Protein AF-A0A2S6B4Q8-F1 (afdb_monomer_lite)

Structure (mmCIF, N/CA/C/O backbone):
data_AF-A0A2S6B4Q8-F1
#
_entry.id   AF-A0A2S6B4Q8-F1
#
loop_
_atom_site.group_PDB
_atom_site.id
_atom_site.type_symbol
_atom_site.label_atom_id
_atom_site.label_alt_id
_atom_site.label_comp_id
_atom_site.label_asym_id
_atom_site.label_entity_id
_atom_site.label_seq_id
_atom_site.pdbx_PDB_ins_code
_atom_site.Cartn_x
_atom_site.Cartn_y
_atom_site.Cartn_z
_atom_site.occupancy
_atom_site.B_iso_or_equiv
_atom_site.auth_seq_id
_atom_site.auth_comp_id
_atom_site.auth_asym_id
_atom_site.auth_atom_id
_atom_site.pdbx_PDB_model_num
ATOM 1 N N . MET A 1 1 ? 14.728 4.605 -24.046 1.00 67.25 1 MET A N 1
ATOM 2 C CA . MET A 1 1 ? 14.467 5.288 -22.755 1.00 67.25 1 MET A CA 1
ATOM 3 C C . MET A 1 1 ? 12.986 5.602 -22.559 1.00 67.25 1 MET A C 1
ATOM 5 O O . MET A 1 1 ? 12.469 5.309 -21.492 1.00 67.25 1 MET A O 1
ATOM 9 N N . GLU A 1 2 ? 12.279 6.115 -23.570 1.00 79.50 2 GLU A N 1
ATOM 10 C CA . GLU A 1 2 ? 10.839 6.446 -23.481 1.00 79.50 2 GLU A CA 1
ATOM 11 C C . GLU A 1 2 ? 9.945 5.257 -23.095 1.00 79.50 2 GLU A C 1
ATOM 13 O O . GLU A 1 2 ? 9.079 5.376 -22.235 1.00 79.50 2 GLU A O 1
ATOM 18 N N . GLN A 1 3 ? 10.209 4.077 -23.658 1.00 79.56 3 GLN A N 1
ATOM 19 C CA . GLN A 1 3 ? 9.449 2.857 -23.364 1.00 79.56 3 GLN A CA 1
ATOM 20 C C . GLN A 1 3 ? 9.603 2.396 -21.903 1.00 79.56 3 GLN A C 1
ATOM 22 O O . GLN A 1 3 ? 8.645 1.936 -21.289 1.00 79.56 3 GLN A O 1
ATOM 27 N N . LEU A 1 4 ? 10.794 2.584 -21.325 1.00 85.38 4 LEU A N 1
ATOM 28 C CA . LEU A 1 4 ? 11.071 2.290 -19.918 1.00 85.38 4 LEU A CA 1
ATOM 29 C C . LEU A 1 4 ? 10.336 3.274 -18.998 1.00 85.38 4 LEU A C 1
ATOM 31 O O . LEU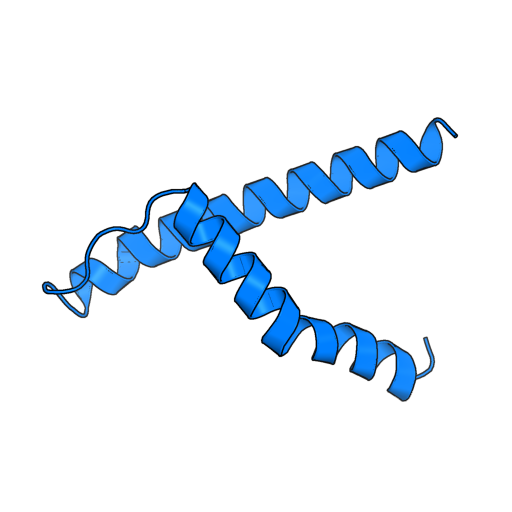 A 1 4 ? 9.749 2.858 -18.004 1.00 85.38 4 LEU A O 1
ATOM 35 N N . ALA A 1 5 ? 10.328 4.564 -19.347 1.00 82.12 5 ALA A N 1
ATOM 36 C CA . ALA A 1 5 ? 9.605 5.586 -18.594 1.00 82.12 5 ALA A CA 1
ATOM 37 C C . ALA A 1 5 ? 8.085 5.348 -18.613 1.00 82.12 5 ALA A C 1
ATOM 39 O O . ALA A 1 5 ? 7.439 5.453 -17.573 1.00 82.12 5 ALA A O 1
ATOM 40 N N . LEU A 1 6 ? 7.526 4.958 -19.764 1.00 87.88 6 LEU A N 1
ATOM 41 C CA . LEU A 1 6 ? 6.121 4.556 -19.886 1.00 87.88 6 LEU A CA 1
ATOM 42 C C . LEU A 1 6 ? 5.809 3.327 -19.029 1.00 87.88 6 LEU A C 1
ATOM 44 O O . LEU A 1 6 ? 4.831 3.336 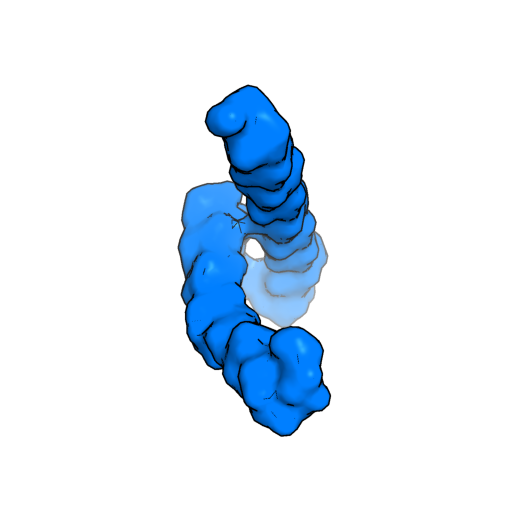-18.285 1.00 87.88 6 LEU A O 1
ATOM 48 N N . TYR A 1 7 ? 6.658 2.300 -19.087 1.00 81.94 7 TYR A N 1
ATOM 49 C CA . TYR A 1 7 ? 6.494 1.093 -18.278 1.00 81.94 7 TYR A CA 1
ATOM 50 C C . TYR A 1 7 ? 6.511 1.402 -16.773 1.00 81.94 7 TYR A C 1
ATOM 52 O O . TYR A 1 7 ? 5.599 1.005 -16.048 1.00 81.94 7 TYR A O 1
ATOM 60 N N . LEU A 1 8 ? 7.499 2.175 -16.311 1.00 87.69 8 LEU A N 1
ATOM 61 C CA . LEU A 1 8 ? 7.598 2.634 -14.922 1.00 87.69 8 LEU A CA 1
ATOM 62 C C . LEU A 1 8 ? 6.404 3.502 -14.515 1.00 87.69 8 LEU A C 1
ATOM 64 O O . LEU A 1 8 ? 5.911 3.367 -13.399 1.00 87.69 8 LEU A O 1
ATOM 68 N N . GLY A 1 9 ? 5.923 4.362 -15.414 1.00 88.88 9 GLY A N 1
ATOM 69 C CA . GLY A 1 9 ? 4.750 5.200 -15.183 1.00 88.88 9 GLY A CA 1
ATOM 70 C C . GLY A 1 9 ? 3.487 4.371 -14.963 1.00 88.88 9 GLY A C 1
ATOM 71 O O . GLY A 1 9 ? 2.798 4.557 -13.962 1.00 88.88 9 GLY A O 1
ATOM 72 N N . VAL A 1 10 ? 3.213 3.408 -15.847 1.00 91.69 10 VAL A N 1
ATOM 73 C CA . VAL A 1 10 ? 2.065 2.496 -15.711 1.00 91.69 10 VAL A CA 1
ATOM 74 C C . VAL A 1 10 ? 2.182 1.666 -14.436 1.00 91.69 10 VAL A C 1
ATOM 76 O O . VAL A 1 10 ? 1.212 1.538 -13.689 1.00 91.69 10 VAL A O 1
ATOM 79 N N . TRP A 1 11 ? 3.376 1.146 -14.155 1.00 87.88 11 TRP A N 1
ATOM 80 C CA . TRP A 1 11 ? 3.635 0.376 -12.947 1.00 87.88 11 TRP A CA 1
ATOM 81 C C . TRP A 1 11 ? 3.385 1.203 -11.677 1.00 87.88 11 TRP A C 1
ATOM 83 O O . TRP A 1 11 ? 2.650 0.767 -10.791 1.00 87.88 11 TRP A O 1
ATOM 93 N N . ALA A 1 12 ? 3.911 2.429 -11.617 1.00 85.31 12 ALA A N 1
ATOM 94 C CA . ALA A 1 12 ? 3.714 3.336 -10.491 1.00 85.31 12 ALA A CA 1
ATOM 95 C C . ALA A 1 12 ? 2.232 3.680 -10.287 1.00 85.31 12 ALA A C 1
ATOM 97 O O . ALA A 1 12 ? 1.739 3.640 -9.159 1.00 85.31 12 ALA A O 1
ATOM 98 N N . VAL A 1 13 ? 1.496 3.952 -11.368 1.00 91.75 13 VAL A N 1
ATOM 99 C CA . VAL A 1 13 ? 0.045 4.184 -11.307 1.00 91.75 13 VAL A CA 1
ATOM 100 C C . VAL A 1 13 ? -0.684 2.950 -10.768 1.00 91.75 13 VAL A C 1
ATOM 102 O O . VAL A 1 13 ? -1.543 3.085 -9.897 1.00 91.75 13 VAL A O 1
ATOM 105 N N . GLY A 1 14 ? -0.304 1.748 -11.207 1.00 87.94 14 GLY A N 1
ATOM 106 C CA . GLY A 1 14 ? -0.848 0.493 -10.683 1.00 87.94 14 GLY A CA 1
ATOM 107 C C . GLY A 1 14 ? -0.633 0.336 -9.174 1.00 87.94 14 GLY A C 1
ATOM 108 O O . GLY A 1 14 ? -1.570 -0.005 -8.451 1.00 87.94 14 GLY A O 1
ATOM 109 N N . VAL A 1 15 ? 0.565 0.661 -8.678 1.00 86.62 15 VAL A N 1
ATOM 110 C CA . VAL A 1 15 ? 0.884 0.625 -7.239 1.00 86.62 15 VAL A CA 1
ATOM 111 C C . VAL A 1 15 ? 0.034 1.621 -6.447 1.00 86.62 15 VAL A C 1
ATOM 113 O O . VAL A 1 15 ? -0.487 1.273 -5.386 1.00 86.62 15 VAL A O 1
ATOM 116 N N . LEU A 1 16 ? -0.160 2.839 -6.961 1.00 88.25 16 LEU A N 1
ATOM 117 C CA . LEU A 1 16 ? -1.006 3.849 -6.313 1.00 88.25 16 LEU A CA 1
ATOM 118 C C . LEU A 1 16 ? -2.471 3.391 -6.226 1.00 88.25 16 LEU A C 1
ATOM 120 O O . LEU A 1 16 ? -3.093 3.493 -5.166 1.00 88.25 16 LEU A O 1
ATOM 124 N N . ILE A 1 17 ? -3.011 2.827 -7.311 1.00 88.81 17 ILE A N 1
ATOM 125 C CA . ILE A 1 17 ? -4.382 2.295 -7.343 1.00 88.81 17 ILE A CA 1
ATOM 126 C C . ILE A 1 17 ? -4.536 1.132 -6.354 1.00 88.81 17 ILE A C 1
ATOM 128 O O . ILE A 1 17 ? -5.516 1.080 -5.607 1.00 88.81 17 ILE A O 1
ATOM 132 N N . ALA A 1 18 ? -3.561 0.225 -6.294 1.00 85.50 18 ALA A N 1
ATOM 133 C CA . ALA A 1 18 ? -3.568 -0.873 -5.334 1.00 85.50 18 ALA A CA 1
ATOM 134 C C . ALA A 1 18 ? -3.538 -0.366 -3.879 1.00 85.50 18 ALA A C 1
ATOM 136 O O . ALA A 1 18 ? -4.322 -0.835 -3.051 1.00 85.50 18 ALA A O 1
ATOM 137 N N . GLY A 1 19 ? -2.722 0.650 -3.578 1.00 84.75 19 GLY A N 1
ATOM 138 C CA . GLY A 1 19 ? -2.676 1.286 -2.257 1.00 84.75 19 GLY A CA 1
ATOM 139 C C . GLY A 1 19 ? -4.010 1.925 -1.860 1.00 84.75 19 GLY A C 1
ATOM 140 O O . GLY A 1 19 ? -4.445 1.807 -0.710 1.00 84.75 19 GLY A O 1
ATOM 141 N N . LEU A 1 20 ? -4.711 2.531 -2.824 1.00 86.44 20 LEU A N 1
ATOM 142 C CA . LEU A 1 20 ? -6.067 3.043 -2.623 1.00 86.44 20 LEU A CA 1
ATOM 143 C C . LEU A 1 20 ? -7.054 1.910 -2.304 1.00 86.44 20 LEU A C 1
ATOM 145 O O . LEU A 1 20 ? -7.851 2.035 -1.374 1.00 86.44 20 LEU A O 1
ATOM 149 N N . GLY A 1 21 ? -6.968 0.789 -3.023 1.00 86.94 21 GLY A N 1
ATOM 150 C CA . GLY A 1 21 ? -7.770 -0.407 -2.762 1.00 86.94 21 GLY A CA 1
ATOM 151 C C . GLY A 1 21 ? -7.571 -0.950 -1.345 1.00 86.94 21 GLY A C 1
ATOM 152 O O . GLY A 1 21 ? -8.550 -1.213 -0.645 1.00 86.94 21 GLY A O 1
ATOM 153 N N . VAL A 1 22 ? -6.320 -1.029 -0.878 1.00 86.19 22 VAL A N 1
ATOM 154 C CA . VAL A 1 22 ? -5.989 -1.434 0.501 1.00 86.19 22 VAL A CA 1
ATOM 155 C C . VAL A 1 22 ? -6.601 -0.467 1.514 1.00 86.19 22 VAL A C 1
ATOM 157 O O . VAL A 1 22 ? -7.226 -0.909 2.477 1.00 86.19 22 VAL A O 1
ATOM 160 N N . MET A 1 23 ? -6.486 0.845 1.287 1.00 87.75 23 MET A N 1
ATOM 161 C CA . MET A 1 23 ? -7.079 1.860 2.164 1.00 87.75 23 MET A CA 1
ATOM 162 C C . MET A 1 23 ? -8.604 1.724 2.253 1.00 87.75 23 MET A C 1
ATOM 164 O O . MET A 1 23 ? -9.165 1.767 3.352 1.00 87.75 23 MET A O 1
ATOM 168 N N . LEU A 1 24 ? -9.280 1.575 1.110 1.00 86.38 24 LEU A N 1
ATOM 169 C CA . LEU A 1 24 ? -10.734 1.431 1.049 1.00 86.38 24 LEU A CA 1
ATOM 170 C C . LEU A 1 24 ? -11.184 0.139 1.727 1.00 86.38 24 LEU A C 1
ATOM 172 O O . LEU A 1 24 ? -12.099 0.170 2.548 1.00 86.38 24 LEU A O 1
ATOM 176 N N . CYS A 1 25 ? -10.510 -0.974 1.440 1.00 85.31 25 CYS A N 1
ATOM 177 C CA . CYS A 1 25 ? -10.815 -2.265 2.041 1.00 85.31 25 CYS A CA 1
ATOM 178 C C . CYS A 1 25 ? -10.626 -2.218 3.563 1.00 85.31 25 CYS A C 1
ATOM 180 O O . CYS A 1 25 ? -11.529 -2.612 4.304 1.00 85.31 25 CYS A O 1
ATOM 182 N N . TRP A 1 26 ? -9.521 -1.632 4.036 1.00 83.75 26 TRP A N 1
ATOM 183 C CA . TRP A 1 26 ? -9.248 -1.434 5.459 1.00 83.75 26 TRP A CA 1
ATOM 184 C C . TRP A 1 26 ? -10.341 -0.595 6.121 1.00 83.75 26 TRP A C 1
ATOM 186 O O . TRP A 1 26 ? -10.954 -1.031 7.091 1.00 83.75 26 TRP A O 1
ATOM 196 N N . ASN A 1 27 ? -10.646 0.584 5.576 1.00 83.69 27 ASN A N 1
ATOM 197 C CA . ASN A 1 27 ? -11.640 1.487 6.158 1.00 83.69 27 ASN A CA 1
ATOM 198 C C . ASN A 1 27 ? -13.080 0.952 6.064 1.00 83.69 27 ASN A C 1
ATOM 200 O O . ASN A 1 27 ? -13.925 1.369 6.858 1.00 83.69 27 ASN A O 1
ATOM 204 N N . ALA A 1 28 ? -13.367 0.032 5.139 1.00 85.19 28 ALA A N 1
ATOM 205 C CA . ALA A 1 28 ? -14.674 -0.608 5.007 1.00 85.19 28 ALA A CA 1
ATOM 206 C C . ALA A 1 28 ? -14.858 -1.828 5.925 1.00 85.19 28 ALA A C 1
ATOM 208 O O . ALA A 1 28 ? -15.980 -2.082 6.366 1.00 85.19 28 ALA A O 1
ATOM 209 N N . THR A 1 29 ? -13.798 -2.593 6.203 1.00 83.19 29 THR A N 1
ATOM 210 C CA . THR A 1 29 ? -13.882 -3.857 6.960 1.00 83.19 29 THR A CA 1
ATOM 211 C C . THR A 1 29 ? -13.456 -3.713 8.417 1.00 83.19 29 THR A C 1
ATOM 213 O O . THR A 1 29 ? -14.206 -4.105 9.311 1.00 83.19 29 THR A O 1
ATOM 216 N N . LEU A 1 30 ? -12.295 -3.117 8.694 1.00 75.88 30 LEU A N 1
ATOM 217 C CA . LEU A 1 30 ? -11.711 -3.122 10.038 1.00 75.88 30 LEU A CA 1
ATOM 218 C C . LEU A 1 30 ? -12.489 -2.302 11.065 1.00 75.88 30 LEU A C 1
ATOM 220 O O . LEU A 1 30 ? -12.744 -2.844 12.134 1.00 75.88 30 LEU A O 1
ATOM 224 N N . PRO A 1 31 ? -12.975 -1.085 10.766 1.00 76.12 31 PRO A N 1
ATOM 225 C CA . PRO A 1 31 ? -13.834 -0.357 11.697 1.00 76.12 31 PRO A CA 1
ATOM 226 C C . PRO A 1 31 ? -15.152 -1.078 12.009 1.00 76.12 31 PRO A C 1
ATOM 228 O O . PRO A 1 31 ? -15.759 -0.815 13.043 1.00 76.12 31 PRO A O 1
ATOM 231 N N . ARG A 1 32 ? -15.613 -1.972 11.116 1.00 77.19 32 ARG A N 1
ATOM 232 C CA . ARG A 1 32 ? -16.829 -2.774 11.328 1.00 77.19 32 ARG A CA 1
ATOM 233 C C . ARG A 1 32 ? -16.572 -4.002 12.197 1.00 77.19 32 ARG A C 1
ATOM 235 O O . ARG A 1 32 ? -17.445 -4.376 12.968 1.00 77.19 32 ARG A O 1
ATOM 242 N N . LEU A 1 33 ? -15.402 -4.625 12.061 1.00 78.81 33 LEU A N 1
ATOM 243 C CA . LEU A 1 33 ? -15.019 -5.815 12.828 1.00 78.81 33 LEU A CA 1
ATOM 244 C C . LEU A 1 33 ? -14.424 -5.459 14.197 1.00 78.81 33 LEU A C 1
ATOM 246 O O . LEU A 1 33 ? -14.659 -6.163 15.173 1.00 78.81 33 LEU A O 1
ATOM 250 N N . PHE A 1 34 ? -13.681 -4.356 14.277 1.00 79.56 34 PHE A N 1
ATOM 251 C CA . PHE A 1 34 ? -12.985 -3.901 15.475 1.00 79.56 34 PHE A CA 1
ATOM 252 C C . PHE A 1 34 ? -13.153 -2.379 15.631 1.00 79.56 34 PHE A C 1
ATOM 254 O O . PHE 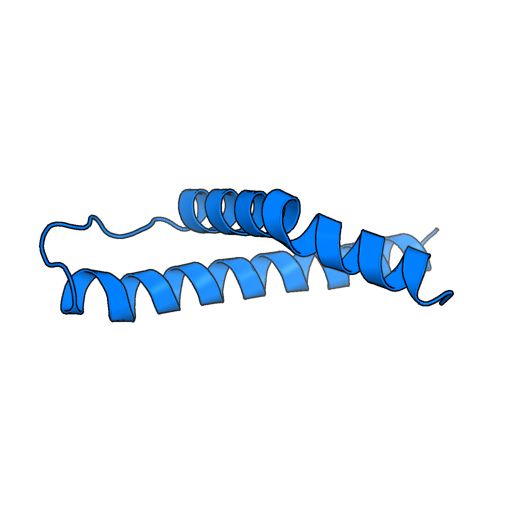A 1 34 ? -12.366 -1.606 15.077 1.00 79.56 34 PHE A O 1
ATOM 261 N N . PRO A 1 35 ? -14.158 -1.917 16.398 1.00 71.88 35 PRO A N 1
ATOM 262 C CA . PRO A 1 35 ? -14.477 -0.490 16.528 1.00 71.88 35 PRO A CA 1
ATOM 263 C C . PRO A 1 35 ? -13.372 0.346 17.197 1.00 71.88 35 PRO A C 1
ATOM 265 O O . PRO A 1 35 ? -13.388 1.570 17.115 1.00 71.88 35 PRO A O 1
ATOM 268 N N . SER A 1 36 ? -12.392 -0.299 17.832 1.00 80.19 36 SER A N 1
ATOM 269 C CA . SER A 1 36 ? -11.202 0.327 18.416 1.00 80.19 36 SER A CA 1
ATOM 270 C C . SER A 1 36 ? -10.081 0.608 17.405 1.00 80.19 36 SER A C 1
ATOM 272 O O . SER A 1 36 ? -9.107 1.277 17.755 1.00 80.19 36 SER A O 1
ATOM 274 N N . VAL A 1 37 ? -10.182 0.120 16.161 1.00 73.00 37 VAL A N 1
ATOM 275 C CA . VAL A 1 37 ? -9.123 0.282 15.155 1.00 73.00 37 VAL A CA 1
ATOM 276 C C . VAL A 1 37 ? -9.284 1.620 14.421 1.00 73.00 37 VAL A C 1
ATOM 278 O O . VAL A 1 37 ? -10.317 1.860 13.789 1.00 73.00 37 VAL A O 1
ATOM 281 N N . PRO A 1 38 ? -8.268 2.504 14.454 1.00 77.00 38 PRO A N 1
ATOM 282 C CA . PRO A 1 38 ? -8.334 3.788 13.772 1.00 77.00 38 PRO A CA 1
ATOM 283 C C . PRO A 1 38 ? -8.354 3.615 12.248 1.00 77.00 38 PRO A C 1
ATOM 285 O O . PRO A 1 38 ? -7.744 2.700 11.686 1.00 77.00 38 PRO A O 1
ATOM 288 N N . ARG A 1 39 ? -9.032 4.544 11.562 1.00 76.69 39 ARG A N 1
ATOM 289 C CA . ARG A 1 39 ? -9.036 4.603 10.094 1.00 76.69 39 ARG A CA 1
ATOM 290 C C . ARG A 1 39 ? -7.619 4.793 9.558 1.00 76.69 39 ARG A C 1
ATOM 292 O O . ARG A 1 39 ? -6.831 5.575 10.095 1.00 76.69 39 ARG A O 1
ATOM 299 N N . LEU A 1 40 ? -7.311 4.098 8.469 1.00 78.69 40 LEU A N 1
ATOM 300 C CA . LEU A 1 40 ? -6.012 4.165 7.815 1.00 78.69 40 LEU A CA 1
ATOM 301 C C . LEU A 1 40 ? -6.033 5.293 6.780 1.00 78.69 40 LEU A C 1
ATOM 303 O O . LEU A 1 40 ? -6.867 5.305 5.874 1.00 78.69 40 LEU A O 1
ATOM 307 N N . GLY A 1 41 ? -5.129 6.261 6.934 1.00 81.81 41 GLY A N 1
ATOM 308 C CA . GLY A 1 41 ? -4.881 7.282 5.916 1.00 81.81 41 GLY A CA 1
ATOM 309 C C . GLY A 1 41 ? -4.091 6.712 4.736 1.00 81.81 41 GLY A C 1
ATOM 310 O O . GLY A 1 41 ? -3.347 5.745 4.902 1.00 81.81 41 GLY A O 1
ATOM 311 N N . TYR A 1 42 ? -4.203 7.342 3.565 1.00 77.56 42 TYR A N 1
ATOM 312 C CA . TYR A 1 42 ? -3.605 6.858 2.312 1.00 77.56 42 TYR A CA 1
ATOM 313 C C . TYR A 1 42 ? -2.103 6.550 2.426 1.00 77.56 42 TYR A C 1
ATOM 315 O O . TYR A 1 42 ? -1.670 5.461 2.067 1.00 77.56 42 TYR A O 1
ATOM 323 N N . GLY A 1 43 ? -1.314 7.451 3.025 1.00 80.12 43 GLY A N 1
ATOM 324 C CA . GLY A 1 43 ? 0.129 7.235 3.210 1.00 80.12 43 GLY A CA 1
ATOM 325 C C . GLY A 1 43 ? 0.466 6.036 4.105 1.00 80.12 43 GLY A C 1
ATOM 326 O O . GLY A 1 43 ? 1.417 5.309 3.831 1.00 80.12 43 GLY A O 1
ATOM 327 N N . ARG A 1 44 ? -0.345 5.771 5.140 1.00 83.62 44 ARG A N 1
ATOM 328 C CA . ARG A 1 44 ? -0.175 4.588 6.001 1.00 83.62 44 ARG A CA 1
ATOM 329 C C . ARG A 1 44 ? -0.606 3.305 5.292 1.00 83.62 44 ARG A C 1
ATOM 331 O O . ARG A 1 44 ? 0.026 2.278 5.496 1.00 83.62 44 ARG A O 1
ATOM 338 N N . ALA A 1 45 ? -1.636 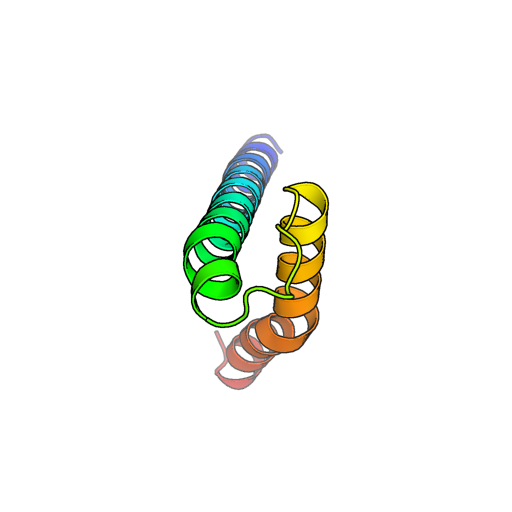3.368 4.448 1.00 85.00 45 ALA A N 1
ATOM 339 C CA . ALA A 1 45 ? -2.059 2.247 3.611 1.00 85.00 45 ALA A CA 1
ATOM 340 C C . ALA A 1 45 ? -0.990 1.871 2.581 1.00 85.00 45 ALA A C 1
ATOM 342 O O . ALA A 1 45 ? -0.695 0.692 2.419 1.00 85.00 45 ALA A O 1
ATOM 343 N N . LEU A 1 46 ? -0.356 2.866 1.957 1.00 81.50 46 LEU A N 1
ATOM 344 C CA . LEU A 1 46 ? 0.778 2.669 1.056 1.00 81.50 46 LEU A CA 1
ATOM 345 C C . LEU A 1 46 ? 1.980 2.065 1.781 1.00 81.50 46 LEU A C 1
ATOM 347 O O . LEU A 1 46 ? 2.552 1.098 1.293 1.00 81.50 46 LEU A O 1
ATOM 351 N N . ALA A 1 47 ? 2.335 2.580 2.962 1.00 84.62 47 ALA A N 1
ATOM 352 C CA . ALA A 1 47 ? 3.416 2.015 3.767 1.00 84.62 47 ALA A CA 1
ATOM 353 C C . ALA A 1 47 ? 3.125 0.562 4.173 1.00 84.62 47 ALA A C 1
ATOM 355 O O . ALA A 1 47 ? 3.992 -0.293 4.025 1.00 84.62 47 ALA A O 1
ATOM 356 N N . LEU A 1 48 ? 1.901 0.263 4.624 1.00 84.50 48 LEU A N 1
ATOM 357 C CA . LEU A 1 48 ? 1.472 -1.099 4.945 1.00 84.50 48 LEU A CA 1
ATOM 358 C C . LEU A 1 48 ? 1.534 -2.000 3.708 1.00 84.50 48 LEU A C 1
ATOM 360 O O . LEU A 1 48 ? 2.069 -3.095 3.789 1.00 84.50 48 LEU A O 1
ATOM 364 N N . MET A 1 49 ? 1.033 -1.534 2.563 1.00 85.44 49 MET A N 1
ATOM 365 C CA . MET A 1 49 ? 1.080 -2.274 1.305 1.00 85.44 49 MET A CA 1
ATOM 366 C C . MET A 1 49 ? 2.523 -2.549 0.878 1.00 85.44 49 MET A C 1
ATOM 368 O O . MET A 1 49 ? 2.820 -3.673 0.500 1.00 85.44 49 MET A O 1
ATOM 372 N N . LEU A 1 50 ? 3.420 -1.564 0.962 1.00 84.12 50 LEU A N 1
ATOM 373 C CA . LEU A 1 50 ? 4.841 -1.729 0.653 1.00 84.12 50 LEU A CA 1
ATOM 374 C C . LEU A 1 50 ? 5.513 -2.700 1.624 1.00 84.12 50 LEU A C 1
ATOM 376 O O . LEU A 1 50 ? 6.261 -3.561 1.182 1.00 84.12 50 LEU A O 1
ATOM 380 N N . LEU A 1 51 ? 5.215 -2.621 2.924 1.00 84.88 51 LEU A N 1
ATOM 381 C CA . LEU A 1 51 ? 5.693 -3.590 3.911 1.00 84.88 51 LEU A CA 1
ATOM 382 C C . LEU A 1 51 ? 5.164 -4.992 3.606 1.00 84.88 51 LEU A C 1
ATOM 384 O O . LEU A 1 51 ? 5.942 -5.934 3.569 1.00 84.88 51 LEU A O 1
ATOM 388 N N . CYS A 1 52 ? 3.873 -5.145 3.317 1.00 79.56 52 CYS A N 1
ATOM 389 C CA . CYS A 1 52 ? 3.296 -6.415 2.885 1.00 79.56 52 CYS A CA 1
ATOM 390 C C . CYS A 1 52 ? 3.943 -6.907 1.586 1.00 79.56 52 CYS A C 1
ATOM 392 O O . CYS A 1 52 ? 4.221 -8.090 1.440 1.00 79.56 52 CYS A O 1
ATOM 394 N N . TRP A 1 53 ? 4.228 -6.017 0.646 1.00 76.00 53 TRP A N 1
ATOM 395 C CA . TRP A 1 53 ? 4.879 -6.372 -0.604 1.00 76.00 53 TRP A CA 1
ATOM 396 C C . TRP A 1 53 ? 6.349 -6.763 -0.396 1.00 76.00 53 TRP A C 1
ATOM 398 O O . TRP A 1 53 ? 6.823 -7.695 -1.029 1.00 76.00 53 TRP A O 1
ATOM 408 N N . LEU A 1 54 ? 7.059 -6.157 0.552 1.00 78.38 54 LEU A N 1
ATOM 409 C CA . LEU A 1 54 ? 8.406 -6.582 0.936 1.00 78.38 54 LEU A CA 1
ATOM 410 C C . LEU A 1 54 ? 8.393 -7.919 1.688 1.00 78.38 54 LEU A C 1
ATOM 412 O O . LEU A 1 54 ? 9.216 -8.783 1.411 1.00 78.38 54 LEU A O 1
ATOM 416 N N . LEU A 1 55 ? 7.449 -8.109 2.610 1.00 77.50 55 LEU A N 1
ATOM 417 C CA . LEU A 1 55 ? 7.355 -9.307 3.448 1.00 77.50 55 LEU A CA 1
ATOM 418 C C . LEU A 1 55 ? 6.816 -10.525 2.685 1.00 77.50 55 LEU A C 1
ATOM 420 O O . LEU A 1 55 ? 7.273 -11.640 2.911 1.00 77.50 55 LEU A O 1
ATOM 424 N N . PHE A 1 56 ? 5.859 -10.320 1.779 1.00 71.38 56 PHE A N 1
ATOM 425 C CA . PHE A 1 56 ? 5.156 -11.392 1.063 1.00 71.38 56 PHE A CA 1
ATOM 426 C C . PHE A 1 56 ? 5.425 -11.380 -0.448 1.00 71.38 56 PHE A C 1
ATOM 428 O O . PHE A 1 56 ? 5.463 -12.431 -1.081 1.00 71.38 56 PHE A O 1
ATOM 435 N N . GLY A 1 57 ? 5.661 -10.211 -1.044 1.00 62.53 57 GLY A N 1
ATOM 436 C CA . GLY A 1 57 ? 5.994 -10.074 -2.467 1.00 62.53 57 GLY A CA 1
ATOM 437 C C . GLY A 1 57 ? 7.452 -10.397 -2.804 1.00 62.53 57 GLY A C 1
ATOM 438 O O . GLY A 1 57 ? 7.706 -10.876 -3.908 1.00 62.53 57 GLY A O 1
ATOM 439 N N . ALA A 1 58 ? 8.394 -10.279 -1.857 1.00 59.00 58 ALA A N 1
ATOM 440 C CA . ALA A 1 58 ? 9.721 -10.892 -2.005 1.00 59.00 58 ALA A CA 1
ATOM 441 C C . ALA A 1 58 ? 9.616 -12.416 -2.207 1.00 59.00 58 ALA A C 1
ATOM 443 O O . ALA A 1 58 ? 10.413 -13.002 -2.936 1.00 59.00 58 ALA A O 1
ATOM 444 N N . GLY A 1 59 ? 8.573 -13.039 -1.646 1.00 53.72 59 GLY A N 1
ATOM 445 C CA . GLY A 1 59 ? 8.221 -14.433 -1.899 1.00 53.72 59 GLY A CA 1
ATOM 446 C C . GLY A 1 59 ? 7.761 -14.698 -3.334 1.00 53.72 59 GLY A C 1
ATOM 447 O O . GLY A 1 59 ? 8.112 -15.735 -3.871 1.00 53.72 59 GLY A O 1
ATOM 448 N N . ALA A 1 60 ? 7.056 -13.771 -3.994 1.00 58.41 60 ALA A N 1
ATOM 449 C CA . ALA A 1 60 ? 6.674 -13.912 -5.405 1.00 58.41 60 ALA A CA 1
ATOM 450 C C . ALA A 1 60 ? 7.885 -13.787 -6.345 1.00 58.41 60 ALA A C 1
ATOM 452 O O . ALA A 1 60 ? 8.003 -14.553 -7.293 1.00 58.41 60 ALA A O 1
ATOM 453 N N . ILE A 1 61 ? 8.823 -12.882 -6.042 1.00 57.44 61 ILE A N 1
ATOM 454 C CA . ILE A 1 61 ? 10.102 -12.763 -6.766 1.00 57.44 61 ILE A CA 1
ATOM 455 C C . ILE A 1 61 ? 10.964 -14.018 -6.537 1.00 57.44 61 ILE A C 1
ATOM 457 O O . ILE A 1 61 ? 11.540 -14.557 -7.480 1.00 57.44 61 ILE A O 1
ATOM 461 N N . GLY A 1 62 ? 10.997 -14.529 -5.303 1.00 52.00 62 GLY A N 1
ATOM 462 C CA . GLY A 1 62 ? 11.648 -15.794 -4.959 1.00 52.00 62 GLY A CA 1
ATOM 463 C C . GLY A 1 62 ? 10.993 -17.017 -5.613 1.00 52.00 62 GLY A C 1
ATOM 464 O O . GLY A 1 62 ? 11.710 -17.918 -6.043 1.00 52.00 62 GLY A O 1
ATOM 465 N N . LEU A 1 63 ? 9.659 -17.042 -5.748 1.00 53.16 63 LEU A N 1
ATOM 466 C CA . LEU A 1 63 ? 8.905 -18.088 -6.451 1.00 53.16 63 LEU A CA 1
ATOM 467 C C . LEU A 1 63 ? 9.171 -18.064 -7.953 1.00 53.16 63 LEU A C 1
ATOM 469 O O . LEU A 1 63 ? 9.395 -19.121 -8.522 1.00 53.16 63 LEU A O 1
ATOM 473 N N . SER A 1 64 ? 9.215 -16.896 -8.595 1.00 59.28 64 SER A N 1
ATOM 474 C CA . SER A 1 64 ? 9.610 -16.798 -10.008 1.00 59.28 64 SER A CA 1
ATOM 475 C C . SER A 1 64 ? 11.034 -17.316 -10.230 1.00 59.28 64 SER A C 1
ATOM 477 O O . SER A 1 64 ? 11.271 -18.070 -11.170 1.00 59.28 64 SER A O 1
ATOM 479 N N . TYR A 1 65 ? 11.960 -16.996 -9.316 1.00 55.75 65 TYR A N 1
ATOM 480 C CA . TYR A 1 65 ? 13.348 -17.465 -9.379 1.00 55.75 65 T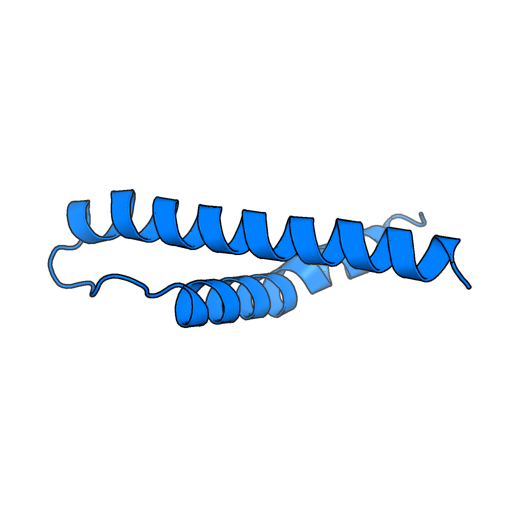YR A CA 1
ATOM 481 C C . TYR A 1 65 ? 13.487 -18.977 -9.122 1.00 55.75 65 TYR A C 1
ATOM 483 O O . TYR A 1 65 ? 14.328 -19.633 -9.728 1.00 55.75 65 TYR A O 1
ATOM 491 N N . THR A 1 66 ? 12.661 -19.554 -8.241 1.00 58.53 66 THR A N 1
ATOM 492 C CA . THR A 1 66 ? 12.653 -21.008 -7.969 1.00 58.53 66 THR A CA 1
ATOM 493 C C . THR A 1 66 ? 11.851 -21.815 -8.990 1.00 58.53 66 THR A C 1
ATOM 495 O O . THR A 1 66 ? 12.178 -22.976 -9.219 1.00 58.53 66 THR A O 1
ATOM 498 N N . LEU A 1 67 ? 10.841 -21.220 -9.630 1.00 56.31 67 LEU A N 1
ATOM 499 C CA . LEU A 1 67 ? 10.063 -21.828 -10.716 1.00 56.31 67 LEU A CA 1
ATOM 500 C C . LEU A 1 67 ? 10.709 -21.646 -12.103 1.00 56.31 67 LEU A C 1
ATOM 502 O O . LEU A 1 67 ? 10.232 -22.248 -13.060 1.00 56.31 67 LEU A O 1
ATOM 506 N N . GLY A 1 68 ? 11.800 -20.877 -12.212 1.00 52.38 68 GLY A N 1
ATOM 507 C CA . GLY A 1 68 ? 12.636 -20.800 -13.414 1.00 52.38 68 GLY A CA 1
ATOM 508 C C . GLY A 1 68 ? 12.037 -20.017 -14.587 1.00 52.38 68 GLY A C 1
ATOM 509 O O . GLY A 1 68 ? 12.303 -20.382 -15.732 1.00 52.38 68 GLY A O 1
ATOM 510 N N . PHE A 1 69 ? 11.232 -18.983 -14.316 1.00 55.16 69 PHE A N 1
ATOM 511 C CA . PHE A 1 69 ? 10.773 -18.023 -15.333 1.00 55.16 69 PHE A CA 1
ATOM 512 C C . PHE A 1 69 ? 11.759 -16.868 -15.522 1.00 55.16 69 PHE A C 1
ATOM 514 O O . PHE A 1 69 ? 12.303 -16.385 -14.502 1.00 55.16 69 PHE A O 1
#

Sequence (69 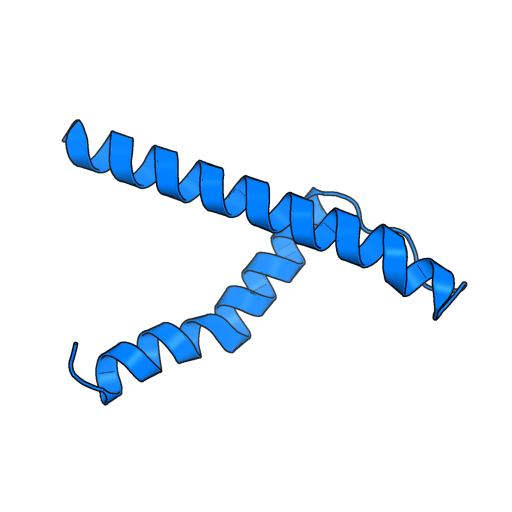aa):
MEQLALYLGVWAVGVLIAGLGVMLCWNATLPRLFPSVPRLGYGRALALMLLCWLLFGAGAIGLSYTLGF

Secondary structure (DSSP, 8-state):
-HHHHHHHHHHHHHHHHHHHHHHHHHHHHHHHH-TTSPPPPHHHHHHHHHHHIIIIIHHHHHHHHHHT-

Foldseek 3Di:
DVVVVVVVVVVVVVLLVVLVVQQVVCQVPVCVVPVPDDRDDSVNSSVVVVVCCVVCVVVVVVVCVVVPD

pLDDT: mean 77.51, std 11.25, range [52.0, 91.75]

Radius of gyration: 15.55 Å; chains: 1; bounding box: 31×29×42 Å